Protein AF-A0A645HF64-F1 (afdb_monomer)

Sequence (47 aa):
MDNWSWTNAYKNRYGFIAVDLTQEGKRTIKKSGYWFKEVSDNNGFDA

Secondary structure (DSSP, 8-state):
----BTTTBTSS--SSEEEETTTTTEEEE-HHHHHHHHHHHTTS---

InterPro domains:
  IPR001360 Glycoside hydrolase family 1 [PF00232] (1-45)
  IPR017853 Glycoside hydrolase superfamily [SSF51445] (1-46)

pLDDT: mean 96.02, std 5.13, range [65.25, 98.5]

Radius of gyration: 13.15 Å; Cα contacts (8 Å, |Δi|>4): 49; chains: 1; bounding box: 36×12×34 Å

Organism: NCBI:txid1076179

Mean predicted aligned error: 2.81 Å

Foldseek 3Di:
DQAQDDPQGRVDGDDQWDFDPPPVRDIDGHPVNVVVVVCVVVVHDDD

Structure (mmCIF, N/CA/C/O backbone):
data_AF-A0A645HF64-F1
#
_entry.id   AF-A0A645HF64-F1
#
loop_
_atom_site.group_PDB
_atom_site.id
_atom_site.type_symbol
_atom_site.label_atom_id
_atom_site.label_alt_id
_atom_site.label_comp_id
_atom_site.label_asym_id
_atom_site.label_entity_id
_atom_site.label_seq_id
_atom_site.pdbx_PDB_ins_code
_atom_site.Cartn_x
_atom_site.Cartn_y
_atom_site.Cartn_z
_atom_site.occupancy
_atom_site.B_iso_or_equiv
_atom_site.auth_seq_id
_atom_site.auth_comp_id
_atom_site.auth_asym_id
_atom_site.auth_atom_id
_atom_site.pdbx_PDB_model_num
ATOM 1 N N . MET A 1 1 ? -0.788 -6.509 -0.760 1.00 92.81 1 MET A N 1
ATOM 2 C CA . MET A 1 1 ? 0.590 -6.010 -0.979 1.00 92.81 1 MET A CA 1
ATOM 3 C C . MET A 1 1 ? 0.618 -5.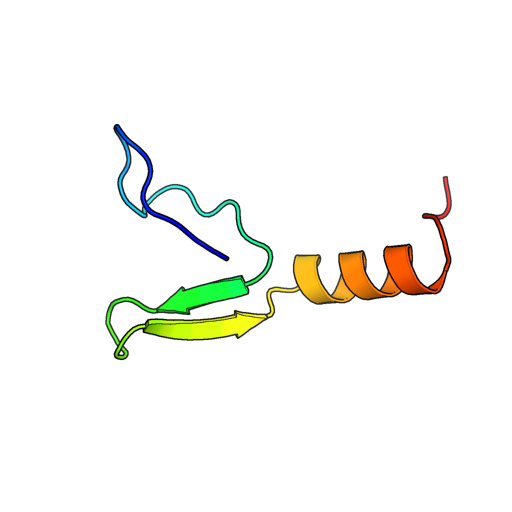278 -2.307 1.00 92.81 1 MET A C 1
ATOM 5 O O . MET A 1 1 ? -0.221 -5.599 -3.135 1.00 92.81 1 MET A O 1
ATOM 9 N N . ASP A 1 2 ? 1.488 -4.288 -2.492 1.00 97.31 2 ASP A N 1
ATOM 10 C CA . ASP A 1 2 ? 1.656 -3.646 -3.800 1.00 97.31 2 ASP A CA 1
ATOM 11 C C . ASP A 1 2 ? 2.070 -4.676 -4.854 1.00 97.31 2 ASP A C 1
ATOM 13 O O . ASP A 1 2 ? 2.898 -5.549 -4.593 1.00 97.31 2 ASP A O 1
ATOM 17 N N . ASN A 1 3 ? 1.460 -4.590 -6.033 1.00 96.44 3 ASN A N 1
ATOM 18 C CA . ASN A 1 3 ? 1.581 -5.584 -7.090 1.00 96.44 3 ASN A CA 1
ATOM 19 C C . ASN A 1 3 ? 1.785 -4.928 -8.454 1.00 96.44 3 ASN A C 1
ATOM 21 O O . ASN A 1 3 ? 1.547 -3.734 -8.638 1.00 96.44 3 ASN A O 1
ATOM 25 N N . TRP A 1 4 ? 2.203 -5.748 -9.415 1.00 96.81 4 TRP A N 1
ATOM 26 C CA . TRP A 1 4 ? 2.268 -5.350 -10.810 1.00 96.81 4 TRP A CA 1
ATOM 27 C C . TRP A 1 4 ? 0.858 -5.270 -11.400 1.00 96.81 4 TRP A C 1
ATOM 29 O O . TRP A 1 4 ? 0.022 -6.147 -11.170 1.00 96.81 4 TRP A O 1
ATOM 39 N N . SER A 1 5 ? 0.605 -4.207 -12.155 1.00 96.69 5 SER A N 1
ATOM 40 C CA . SER A 1 5 ? -0.632 -3.974 -12.894 1.00 96.69 5 SER A CA 1
ATOM 41 C C . SER A 1 5 ? -0.352 -3.897 -14.393 1.00 96.69 5 SER A C 1
ATOM 43 O O . SER A 1 5 ? 0.678 -3.367 -14.812 1.00 96.69 5 SER A O 1
ATOM 45 N N . TRP A 1 6 ? -1.296 -4.393 -15.194 1.00 95.06 6 TRP A N 1
ATOM 46 C CA . TRP A 1 6 ? -1.139 -4.641 -16.631 1.00 95.06 6 TRP A CA 1
ATOM 47 C C . TRP A 1 6 ? -0.548 -3.483 -17.440 1.00 95.06 6 TRP A C 1
ATOM 49 O O . TRP A 1 6 ? 0.366 -3.691 -18.230 1.00 95.06 6 TRP A O 1
ATOM 59 N N . THR A 1 7 ? -1.046 -2.261 -17.241 1.00 97.38 7 THR A N 1
ATOM 60 C CA . THR A 1 7 ? -0.634 -1.084 -18.029 1.00 97.38 7 THR A CA 1
ATOM 61 C C . THR A 1 7 ? 0.211 -0.084 -17.241 1.00 97.38 7 THR A C 1
ATOM 63 O O . THR A 1 7 ? 0.741 0.860 -17.820 1.00 97.38 7 THR A O 1
ATOM 66 N N . ASN A 1 8 ? 0.363 -0.276 -15.925 1.00 96.50 8 ASN A N 1
ATOM 67 C CA . ASN A 1 8 ? 1.011 0.695 -15.034 1.00 96.50 8 ASN A CA 1
ATOM 68 C C . ASN A 1 8 ? 2.152 0.105 -14.196 1.00 96.50 8 ASN A C 1
ATOM 70 O O . ASN A 1 8 ? 2.761 0.821 -13.397 1.00 96.50 8 ASN A O 1
ATOM 74 N N . ALA A 1 9 ? 2.469 -1.180 -14.374 1.00 95.75 9 ALA A N 1
ATOM 75 C CA . ALA A 1 9 ? 3.437 -1.900 -13.560 1.00 95.75 9 ALA A CA 1
ATOM 76 C C . ALA A 1 9 ? 3.201 -1.632 -12.060 1.00 95.75 9 ALA A C 1
ATOM 78 O O . ALA A 1 9 ? 2.085 -1.824 -11.580 1.00 95.75 9 ALA A O 1
ATOM 79 N N . TYR A 1 10 ? 4.213 -1.153 -11.333 1.00 95.31 10 TYR A N 1
ATOM 80 C CA . TYR A 1 10 ? 4.149 -0.849 -9.896 1.00 95.31 10 TYR A CA 1
ATOM 81 C C . TYR A 1 10 ? 3.886 0.631 -9.572 1.00 95.31 10 TYR A C 1
ATOM 83 O O . TYR A 1 10 ? 4.054 1.058 -8.427 1.00 95.31 10 TYR A O 1
ATOM 91 N N . LYS A 1 11 ? 3.511 1.446 -10.569 1.00 94.56 11 LYS A N 1
ATOM 92 C CA . LYS A 1 11 ? 3.240 2.877 -10.353 1.00 94.56 11 LYS A CA 1
ATOM 93 C C . LYS A 1 11 ? 2.006 3.078 -9.472 1.00 94.56 11 LYS A C 1
ATOM 95 O O . LYS A 1 11 ? 2.034 3.901 -8.561 1.00 94.56 11 LYS A O 1
ATOM 100 N N . ASN A 1 12 ? 0.969 2.269 -9.686 1.00 96.94 12 ASN A N 1
ATOM 101 C CA . ASN A 1 12 ? -0.241 2.293 -8.871 1.00 96.94 12 ASN A CA 1
ATOM 102 C C . ASN A 1 12 ? -0.126 1.283 -7.723 1.00 96.94 12 ASN A C 1
ATOM 104 O O . ASN A 1 12 ? 0.106 0.096 -7.945 1.00 96.94 12 ASN A O 1
ATOM 108 N N . ARG A 1 13 ? -0.288 1.761 -6.485 1.00 97.12 13 ARG A N 1
ATOM 109 C CA . ARG A 1 13 ? 0.025 1.013 -5.258 1.00 97.12 13 ARG A CA 1
ATOM 110 C C . ARG A 1 13 ? -1.221 0.737 -4.418 1.00 97.12 13 ARG A C 1
ATOM 112 O O . ARG A 1 13 ? -1.541 1.499 -3.509 1.00 97.12 13 ARG A O 1
ATOM 119 N N . TYR A 1 14 ? -1.903 -0.364 -4.718 1.00 96.75 14 TYR A N 1
ATOM 120 C CA . TYR A 1 14 ? -3.207 -0.705 -4.131 1.00 96.75 14 TYR A CA 1
ATOM 121 C C . TYR A 1 14 ? -3.140 -1.490 -2.815 1.00 96.75 14 TYR A C 1
ATOM 123 O O . TYR A 1 14 ? -4.145 -1.630 -2.126 1.00 96.75 14 TYR A O 1
ATOM 131 N N . GLY A 1 15 ? -1.983 -2.042 -2.448 1.00 97.31 15 GLY A N 1
ATOM 132 C CA . GLY A 1 15 ? -1.901 -2.941 -1.303 1.00 97.31 15 GLY A CA 1
ATOM 133 C C . GLY A 1 15 ? -1.792 -2.220 0.037 1.00 97.31 15 GLY A C 1
ATOM 134 O O . GLY A 1 15 ? -1.177 -1.163 0.131 1.00 97.31 15 GLY A O 1
ATOM 135 N N . PHE A 1 16 ? -2.248 -2.870 1.110 1.00 98.50 16 PHE A N 1
ATOM 136 C CA . PHE A 1 16 ? -1.970 -2.458 2.498 1.00 98.50 16 PHE A CA 1
ATOM 137 C C . PHE A 1 16 ? -0.498 -2.602 2.920 1.00 98.50 16 PHE A C 1
ATOM 139 O O . PHE A 1 16 ? -0.065 -2.018 3.908 1.00 98.50 16 PHE A O 1
ATOM 146 N N . ILE A 1 17 ? 0.282 -3.377 2.167 1.00 98.44 17 ILE A N 1
ATOM 147 C CA . ILE A 1 17 ? 1.709 -3.616 2.399 1.00 98.44 17 ILE A CA 1
ATOM 148 C C . ILE A 1 17 ? 2.464 -3.036 1.210 1.00 98.44 17 ILE A C 1
ATOM 150 O O . ILE A 1 17 ? 2.228 -3.468 0.080 1.00 98.44 17 ILE A O 1
ATOM 154 N N . ALA A 1 18 ? 3.341 -2.069 1.463 1.00 98.12 18 ALA A N 1
ATOM 155 C CA . ALA A 1 18 ? 4.242 -1.505 0.470 1.00 98.12 18 ALA A CA 1
ATOM 156 C C . ALA A 1 18 ? 5.372 -2.484 0.144 1.00 98.12 18 ALA A C 1
ATOM 158 O O . ALA A 1 18 ? 5.842 -3.193 1.035 1.00 98.12 18 ALA A O 1
ATOM 159 N N . VAL A 1 19 ? 5.813 -2.485 -1.114 1.00 98.12 19 VAL A N 1
ATOM 160 C CA . VAL A 1 19 ? 6.984 -3.239 -1.582 1.00 98.12 19 VAL A CA 1
ATOM 161 C C . VAL A 1 19 ? 8.026 -2.261 -2.099 1.00 98.12 19 VAL A C 1
ATOM 163 O O . VAL A 1 19 ? 7.724 -1.436 -2.964 1.00 98.12 19 VAL A O 1
ATOM 166 N N . ASP A 1 20 ? 9.244 -2.362 -1.580 1.00 97.44 20 ASP A N 1
ATOM 167 C CA . ASP A 1 20 ? 10.397 -1.633 -2.094 1.00 97.44 20 ASP A CA 1
ATOM 168 C C . ASP A 1 20 ? 11.148 -2.486 -3.121 1.00 97.44 20 ASP A C 1
ATOM 170 O O . ASP A 1 20 ? 11.855 -3.431 -2.774 1.00 97.44 20 ASP A O 1
ATOM 174 N N . LEU A 1 21 ? 10.992 -2.148 -4.400 1.00 96.25 21 LEU A N 1
ATOM 175 C CA . LEU A 1 21 ? 11.641 -2.861 -5.503 1.00 96.25 21 LEU A CA 1
ATOM 176 C C . LEU A 1 21 ? 13.153 -2.608 -5.577 1.00 96.25 21 LEU A C 1
ATOM 178 O O . LEU A 1 21 ? 13.859 -3.380 -6.215 1.00 96.25 21 LEU A O 1
ATOM 182 N N . THR A 1 22 ? 13.644 -1.539 -4.949 1.00 97.31 22 THR A N 1
ATOM 183 C CA . THR A 1 22 ? 15.074 -1.197 -4.921 1.00 97.31 22 THR A CA 1
ATOM 184 C C . THR A 1 22 ? 15.806 -1.874 -3.769 1.00 97.31 22 THR A C 1
ATOM 186 O O . THR A 1 22 ? 17.022 -2.029 -3.820 1.00 97.31 22 THR A O 1
ATOM 189 N N . GLN A 1 23 ? 15.059 -2.327 -2.759 1.00 97.06 23 GLN A N 1
ATOM 190 C CA . GLN A 1 23 ? 15.581 -3.003 -1.579 1.00 97.06 23 GLN A CA 1
ATOM 191 C C . GLN A 1 23 ? 15.083 -4.457 -1.502 1.00 97.06 23 GLN A C 1
ATOM 193 O O . GLN A 1 23 ? 14.413 -4.833 -0.542 1.00 97.06 23 GLN A O 1
ATOM 198 N N . GLU A 1 24 ? 15.367 -5.263 -2.532 1.00 96.44 24 GLU A N 1
ATOM 199 C CA . GLU A 1 24 ? 15.070 -6.713 -2.581 1.00 96.44 24 GLU A CA 1
ATOM 200 C C . GLU A 1 24 ? 13.609 -7.083 -2.248 1.00 96.44 24 GLU A C 1
ATOM 202 O O . GLU A 1 24 ? 13.306 -8.138 -1.692 1.00 96.44 24 GLU A O 1
ATOM 207 N N . GLY A 1 25 ? 12.663 -6.201 -2.573 1.00 95.75 25 GLY A N 1
ATOM 208 C CA . GLY A 1 25 ? 11.253 -6.426 -2.276 1.00 95.75 25 GLY A CA 1
ATOM 209 C C . GLY A 1 25 ? 10.901 -6.279 -0.794 1.00 95.75 25 GLY A C 1
ATOM 210 O O . GLY A 1 25 ? 9.915 -6.884 -0.360 1.00 95.75 25 GLY A O 1
ATOM 211 N N . LYS A 1 26 ? 11.663 -5.493 -0.013 1.00 98.19 26 LYS A N 1
ATOM 212 C CA . LYS A 1 26 ? 11.363 -5.200 1.399 1.00 98.19 26 LYS A CA 1
ATOM 213 C C . LYS A 1 26 ? 9.899 -4.795 1.561 1.00 98.19 26 LYS A C 1
ATOM 215 O O . LYS A 1 26 ? 9.374 -3.969 0.812 1.00 98.19 26 LYS A O 1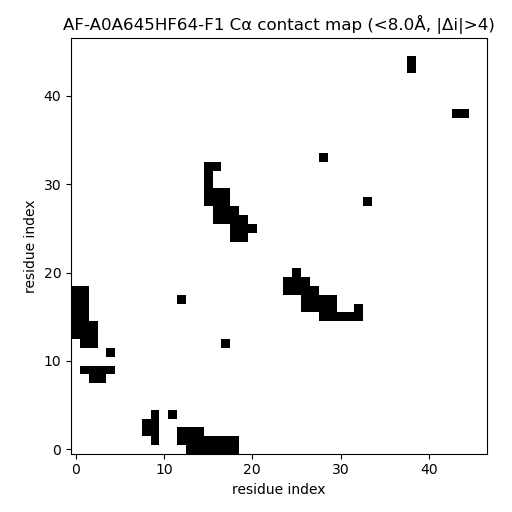
ATOM 220 N N . ARG A 1 27 ? 9.249 -5.367 2.574 1.00 98.19 27 ARG A N 1
ATOM 221 C CA . ARG A 1 27 ? 7.827 -5.166 2.866 1.00 98.19 27 ARG A CA 1
ATOM 222 C C . ARG A 1 27 ? 7.652 -4.272 4.081 1.00 98.19 27 ARG A C 1
ATOM 224 O O . ARG A 1 27 ? 8.237 -4.534 5.127 1.00 98.19 27 ARG A O 1
ATOM 231 N N . THR A 1 28 ? 6.782 -3.278 3.952 1.00 98.38 28 THR A N 1
ATOM 232 C CA . THR A 1 28 ? 6.416 -2.378 5.052 1.00 98.38 28 THR A CA 1
ATOM 233 C C . THR A 1 28 ? 4.902 -2.245 5.113 1.00 98.38 28 THR A C 1
ATOM 235 O O . THR A 1 28 ? 4.255 -2.013 4.091 1.00 98.38 28 THR A O 1
ATOM 238 N N . ILE A 1 29 ? 4.314 -2.384 6.299 1.00 98.50 29 ILE A N 1
ATOM 239 C CA . ILE A 1 29 ? 2.874 -2.181 6.488 1.00 98.50 29 ILE A CA 1
ATOM 240 C C . ILE A 1 29 ? 2.576 -0.683 6.346 1.00 98.50 29 ILE A C 1
ATOM 242 O O . ILE A 1 29 ? 3.212 0.154 6.985 1.00 98.50 29 ILE A O 1
ATOM 246 N N . LYS A 1 30 ? 1.629 -0.325 5.476 1.00 98.50 30 LYS A N 1
ATOM 247 C CA . LYS A 1 30 ? 1.172 1.062 5.317 1.00 98.50 30 LYS A CA 1
ATOM 248 C C . LYS A 1 30 ? 0.217 1.426 6.452 1.00 98.50 30 LYS A C 1
ATOM 250 O O . LYS A 1 30 ? -0.396 0.550 7.055 1.00 98.50 30 LYS A O 1
ATOM 255 N N . LYS A 1 31 ? -0.014 2.726 6.667 1.00 98.44 31 LYS A N 1
ATOM 256 C CA . LYS A 1 31 ? -1.026 3.220 7.625 1.00 98.44 31 LYS A CA 1
ATOM 257 C C . LYS A 1 31 ? -2.396 2.558 7.429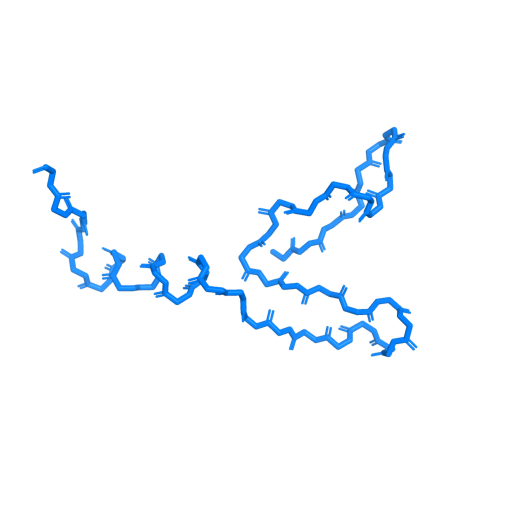 1.00 98.44 31 LYS A C 1
ATOM 259 O O . LYS A 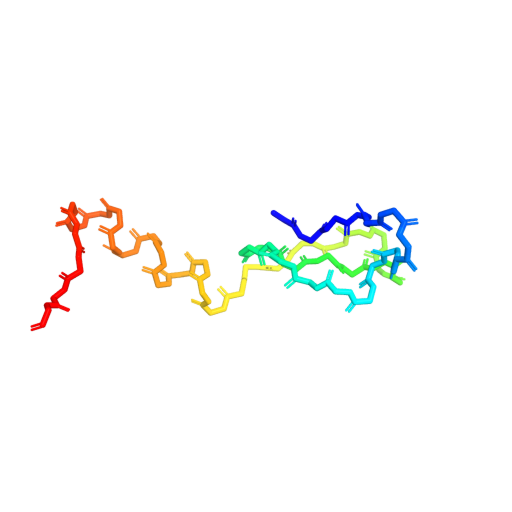1 31 ? -3.009 2.132 8.397 1.00 98.44 31 LYS A O 1
ATOM 264 N N . SER A 1 32 ? -2.822 2.391 6.176 1.00 98.12 32 SER A N 1
ATOM 265 C CA . SER A 1 32 ? -4.077 1.712 5.839 1.00 98.12 32 SER A CA 1
ATOM 266 C C . SER A 1 32 ? -4.113 0.243 6.265 1.00 98.12 32 SER A C 1
ATOM 268 O O . SER A 1 32 ? -5.180 -0.249 6.598 1.00 98.12 32 SER A O 1
ATOM 270 N N . GLY A 1 33 ? -2.973 -0.453 6.300 1.00 98.19 33 GLY A N 1
ATOM 271 C CA . GLY A 1 33 ? -2.904 -1.823 6.807 1.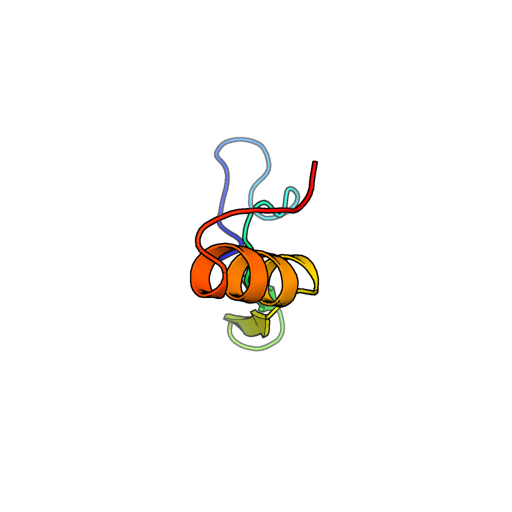00 98.19 33 GLY A CA 1
ATOM 272 C C . GLY A 1 33 ? -3.111 -1.912 8.316 1.00 98.19 33 GLY A C 1
ATOM 273 O O . GLY A 1 33 ? -3.796 -2.819 8.775 1.00 98.19 33 GLY A O 1
ATOM 274 N N . TYR A 1 34 ? -2.576 -0.953 9.078 1.00 98.31 34 TYR A N 1
ATOM 275 C CA . TYR A 1 34 ? -2.842 -0.864 10.517 1.00 98.31 34 TYR A CA 1
ATOM 276 C C . TYR A 1 34 ? -4.305 -0.522 10.801 1.00 98.31 34 TYR A C 1
ATOM 278 O O . TYR A 1 34 ? -4.933 -1.195 11.608 1.00 98.31 34 TYR A O 1
ATOM 286 N N . TRP A 1 35 ? -4.865 0.455 10.084 1.00 97.75 35 TRP A N 1
ATOM 287 C CA . TRP A 1 35 ? -6.282 0.802 10.206 1.00 97.75 35 TRP A CA 1
ATOM 288 C C . TRP A 1 35 ? -7.195 -0.382 9.861 1.00 97.75 35 TRP A C 1
ATOM 290 O O . TRP A 1 35 ? -8.101 -0.710 10.615 1.00 97.75 35 TRP A O 1
ATOM 300 N N . PHE A 1 36 ? -6.926 -1.090 8.759 1.00 97.69 36 PHE A N 1
ATOM 301 C CA . PHE A 1 36 ? -7.760 -2.226 8.360 1.00 97.69 36 PHE A CA 1
ATOM 302 C C . PHE A 1 36 ? -7.674 -3.397 9.350 1.00 97.69 36 PHE A C 1
ATOM 304 O O . PHE A 1 36 ?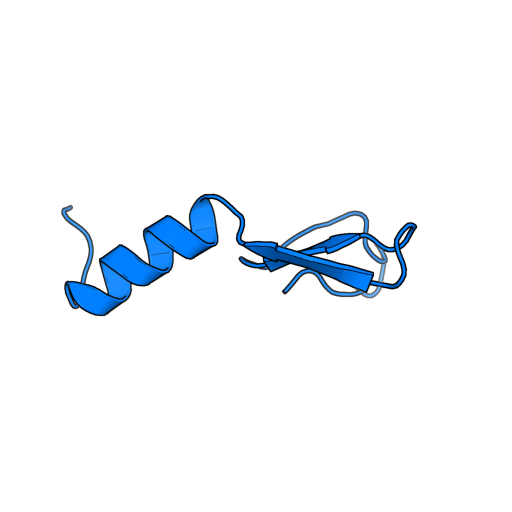 -8.647 -4.126 9.522 1.00 97.69 36 PHE A O 1
ATOM 311 N N . LYS A 1 37 ? -6.530 -3.564 10.031 1.00 97.62 37 LYS A N 1
ATOM 312 C CA . LYS A 1 37 ? -6.405 -4.513 11.144 1.00 97.62 37 LYS A CA 1
ATOM 313 C C . LYS A 1 37 ? -7.359 -4.147 12.280 1.00 97.62 37 LYS A C 1
ATOM 315 O O . LYS A 1 37 ? -8.086 -5.015 12.735 1.00 97.62 37 LYS A O 1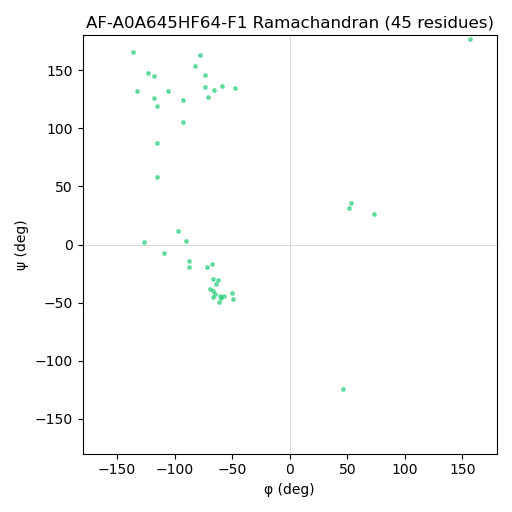
ATOM 320 N N . GLU A 1 38 ? -7.372 -2.889 12.708 1.00 97.69 38 GLU A N 1
ATOM 321 C CA . GLU A 1 38 ? -8.263 -2.417 13.774 1.00 97.69 38 GLU A CA 1
ATOM 322 C C . GLU A 1 38 ? -9.741 -2.603 13.408 1.00 97.69 38 GLU A C 1
ATOM 324 O O . GLU A 1 38 ? -10.506 -3.147 14.197 1.00 97.69 38 GLU A O 1
ATOM 329 N N . VAL A 1 39 ? -10.123 -2.258 12.176 1.00 97.69 39 VAL A N 1
ATOM 330 C CA . VAL A 1 39 ? -11.478 -2.508 11.656 1.00 97.69 39 VAL A CA 1
ATOM 331 C C . VAL A 1 39 ? -11.836 -3.994 11.715 1.00 97.69 39 VAL A C 1
ATOM 333 O O . VAL A 1 39 ? -12.935 -4.361 12.124 1.00 97.69 39 VAL A O 1
ATOM 336 N N . SER A 1 40 ? -10.908 -4.866 11.316 1.00 97.62 40 SER A N 1
ATOM 337 C CA . SER A 1 40 ? -11.112 -6.313 11.383 1.00 97.62 40 SER A CA 1
ATOM 338 C C . SER A 1 40 ? -11.237 -6.812 12.824 1.00 97.62 40 SER A C 1
ATOM 340 O O . SER A 1 40 ? -12.098 -7.646 13.089 1.00 97.62 40 SER A O 1
ATOM 342 N N . ASP A 1 41 ? -10.396 -6.323 13.739 1.00 97.81 41 ASP A N 1
ATOM 343 C CA . ASP A 1 41 ? -10.412 -6.703 15.158 1.00 97.81 41 ASP A CA 1
ATOM 344 C C . ASP A 1 41 ? -11.724 -6.269 15.837 1.00 97.81 41 ASP A C 1
ATOM 346 O O . ASP A 1 41 ? -12.253 -6.989 16.682 1.00 97.81 41 ASP A O 1
ATOM 350 N N . ASN A 1 4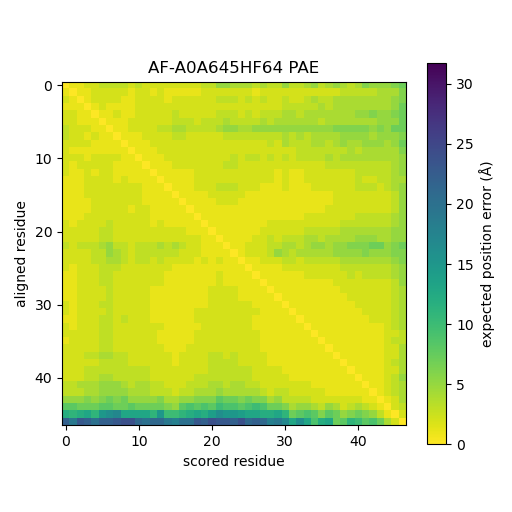2 ? -12.279 -5.128 15.418 1.00 97.00 42 ASN A N 1
ATOM 351 C CA . ASN A 1 42 ? -13.530 -4.569 15.931 1.00 97.00 42 ASN A CA 1
ATOM 352 C C . ASN A 1 42 ? -14.780 -5.048 15.170 1.00 97.00 42 ASN A C 1
ATOM 354 O O . ASN A 1 42 ? -15.889 -4.613 15.478 1.00 97.00 42 ASN A O 1
ATOM 358 N N . ASN A 1 43 ? -14.628 -5.946 14.188 1.00 96.25 43 ASN A N 1
ATOM 359 C CA . ASN A 1 43 ? -15.715 -6.446 13.337 1.00 96.25 43 ASN A CA 1
ATOM 360 C C . ASN A 1 43 ? -16.534 -5.327 12.652 1.00 96.25 43 ASN A C 1
ATOM 362 O O . ASN A 1 43 ? -17.750 -5.436 12.481 1.00 96.25 43 ASN A O 1
ATOM 366 N N . GLY A 1 44 ? -15.875 -4.236 12.262 1.00 93.81 44 GLY A N 1
ATOM 367 C CA . GLY A 1 44 ? -16.529 -3.072 11.677 1.00 93.81 44 GLY A CA 1
ATOM 368 C C . GLY A 1 44 ? -15.722 -1.791 11.845 1.00 93.81 44 GLY A C 1
ATOM 369 O O . GLY A 1 44 ? -14.651 -1.774 12.447 1.00 93.81 44 GLY A O 1
ATOM 370 N N . PHE A 1 45 ? -16.235 -0.710 11.270 1.00 92.25 45 PHE A N 1
ATOM 371 C CA . PHE A 1 45 ? -15.720 0.641 11.467 1.00 92.25 45 PHE A CA 1
ATOM 372 C C . PHE A 1 45 ? -16.854 1.520 11.990 1.00 92.25 45 PHE A C 1
ATOM 374 O O . PHE A 1 45 ? -18.014 1.298 11.637 1.00 92.25 45 PHE A O 1
ATOM 381 N N . ASP A 1 46 ? -16.515 2.499 12.823 1.00 83.56 46 ASP A N 1
ATOM 382 C CA . ASP A 1 46 ? -17.484 3.487 13.293 1.00 83.56 46 ASP A CA 1
ATOM 383 C C . ASP A 1 46 ? -17.954 4.344 12.104 1.00 83.56 46 ASP A C 1
ATOM 385 O O . ASP A 1 46 ? -17.134 4.774 11.284 1.00 83.56 46 ASP A O 1
ATOM 389 N N . ALA A 1 47 ? -19.272 4.534 11.986 1.00 65.25 47 ALA A N 1
ATOM 390 C CA . ALA A 1 47 ? -19.938 5.190 10.855 1.00 65.25 47 ALA A CA 1
ATOM 391 C C . ALA A 1 47 ? -20.313 6.648 11.146 1.00 65.25 47 ALA A C 1
ATOM 393 O O . ALA A 1 47 ? -20.707 6.942 12.298 1.00 65.25 47 ALA A O 1
#

Nearest PDB structures (foldseek):
  5yif-assembly2_B  TM=9.612E-01  e=8.631E-03  Bacillus sp. (in: firmicutes)
  5yhs-assembly2_B  TM=9.448E-01  e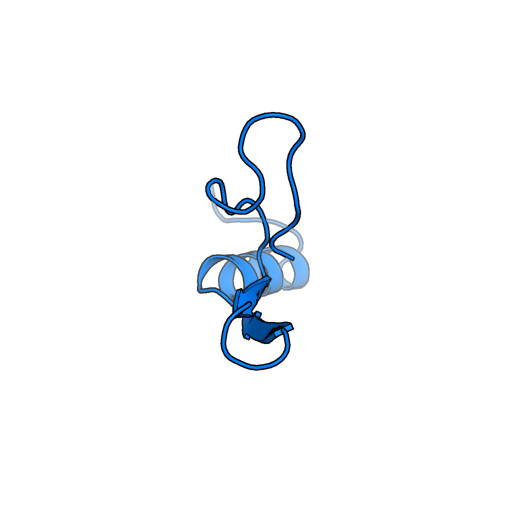=7.020E-03  Bacillus sp. (in: firmicutes)
  4mdp-assembly1_A  TM=8.944E-01  e=9.622E-02  Mycothermus thermophilus
  5bwf-assembly1_A  TM=9.047E-01  e=1.268E-01  Trichoderma harzianum
  6efu-assembly2_B  TM=8.535E-01  e=2.200E-01  Trichoderma harzianum

Solvent-accessible surface area (backbone atoms only — not comparable to full-atom values): 2889 Å² total; per-residue (Å²): 85,44,49,79,39,97,91,53,40,68,75,58,70,84,31,43,26,42,59,35,80,89,56,86,53,44,74,45,77,36,74,64,34,56,51,52,48,52,28,61,77,64,75,47,73,93,129